Protein AF-A0A7J6QW77-F1 (afdb_monomer)

Mean predicted aligned error: 12.4 Å

Secondary structure (DSSP, 8-state):
---EE-----TT-----GGGS-EEE-GGG-SS-GGGB-HHHHHTTS----SS--SBEE--STTHHHHHHHHHHHHHHHHH--TT--S-GGGSPPGGGHHHHHHHHHHHHH-HHHHTSTT----TT-TT-HHHHHHHH--

Structure (mmCIF, N/CA/C/O backbone):
data_AF-A0A7J6QW77-F1
#
_entry.id   AF-A0A7J6QW77-F1
#
loop_
_atom_site.group_PDB
_atom_site.id
_atom_site.type_symbol
_atom_site.label_atom_id
_atom_site.label_alt_id
_atom_site.label_comp_id
_atom_site.label_asym_id
_atom_site.label_entity_id
_atom_site.label_seq_id
_atom_site.pdbx_PDB_ins_code
_atom_site.Cartn_x
_atom_site.Cartn_y
_ato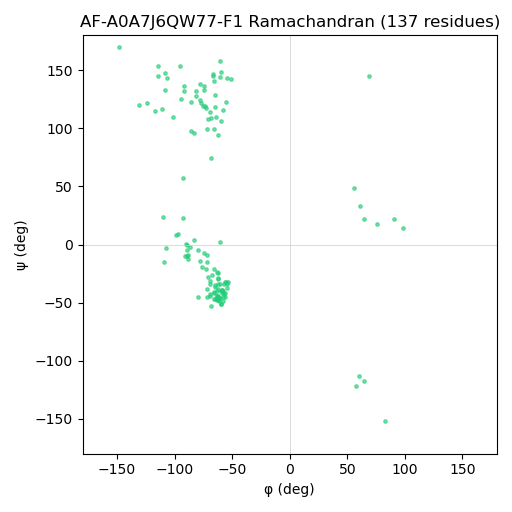m_site.Cartn_z
_atom_site.occupancy
_atom_site.B_iso_or_equiv
_atom_site.auth_seq_id
_atom_site.auth_comp_id
_atom_site.auth_asym_id
_atom_site.auth_atom_id
_atom_site.pdbx_PDB_model_num
ATOM 1 N N . LYS A 1 1 ? 16.067 -8.386 -35.001 1.00 45.66 1 LYS A N 1
ATOM 2 C CA . LYS A 1 1 ? 15.582 -8.097 -33.630 1.00 45.66 1 LYS A CA 1
ATOM 3 C C . LYS A 1 1 ? 16.701 -7.332 -32.941 1.00 45.66 1 LYS A C 1
ATOM 5 O O . LYS A 1 1 ? 17.785 -7.887 -32.824 1.0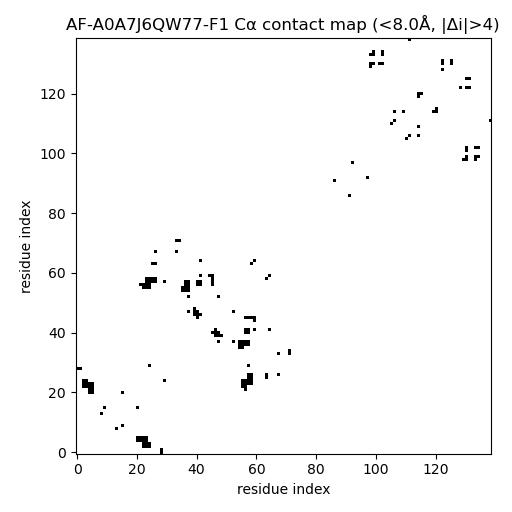0 45.66 1 LYS A O 1
ATOM 10 N N . GLY A 1 2 ? 16.512 -6.026 -32.754 1.00 41.66 2 GLY A N 1
ATOM 11 C CA . GLY A 1 2 ? 17.598 -5.055 -32.593 1.00 41.66 2 GLY A CA 1
ATOM 12 C C . GLY A 1 2 ? 18.289 -5.150 -31.238 1.00 41.66 2 GLY A C 1
ATOM 13 O O . GLY A 1 2 ? 17.657 -4.966 -30.207 1.00 41.66 2 GLY A O 1
ATOM 14 N N . PHE A 1 3 ? 19.587 -5.435 -31.261 1.00 43.44 3 PHE A N 1
ATOM 15 C CA . PHE A 1 3 ? 20.494 -5.221 -30.142 1.00 43.44 3 PHE A CA 1
ATOM 16 C C . PHE A 1 3 ? 20.977 -3.771 -30.216 1.00 43.44 3 PHE A C 1
ATOM 18 O O . PHE A 1 3 ? 21.506 -3.362 -31.249 1.00 43.44 3 PHE A O 1
ATOM 25 N N . LEU A 1 4 ? 20.765 -2.992 -29.157 1.00 48.88 4 LEU A N 1
ATOM 26 C CA . LEU A 1 4 ? 21.362 -1.668 -29.025 1.00 48.88 4 LEU A CA 1
ATOM 27 C C . LEU A 1 4 ? 22.552 -1.809 -28.079 1.00 48.88 4 LEU A C 1
ATOM 29 O O . LEU A 1 4 ? 22.381 -2.051 -26.885 1.00 48.88 4 LEU A O 1
ATOM 33 N N . THR A 1 5 ? 23.766 -1.689 -28.616 1.00 42.47 5 THR A N 1
ATOM 34 C CA . THR A 1 5 ? 24.962 -1.537 -27.787 1.00 42.47 5 THR A CA 1
ATOM 35 C C . THR A 1 5 ? 24.828 -0.216 -27.048 1.00 42.47 5 THR A C 1
ATOM 37 O O . THR A 1 5 ? 24.917 0.851 -27.658 1.00 42.47 5 THR A O 1
ATOM 40 N N . ASN A 1 6 ? 24.604 -0.264 -25.738 1.00 44.41 6 ASN A N 1
ATOM 41 C CA . ASN A 1 6 ? 24.817 0.915 -24.925 1.00 44.41 6 ASN A CA 1
ATOM 42 C C . ASN A 1 6 ? 26.333 1.113 -24.879 1.00 44.41 6 ASN A C 1
ATOM 44 O O . ASN A 1 6 ? 27.040 0.328 -24.245 1.00 44.41 6 ASN A O 1
ATOM 48 N N . THR A 1 7 ? 26.853 2.129 -25.566 1.00 42.84 7 THR A N 1
ATOM 49 C CA . THR A 1 7 ? 28.178 2.658 -25.247 1.00 42.84 7 THR A CA 1
ATOM 50 C C . THR A 1 7 ? 28.058 3.329 -23.885 1.00 42.84 7 THR A C 1
ATOM 52 O O . THR A 1 7 ? 27.977 4.551 -23.780 1.00 42.84 7 THR A O 1
ATOM 55 N N . ALA A 1 8 ? 27.980 2.522 -22.827 1.00 41.41 8 ALA A N 1
ATOM 56 C CA . ALA A 1 8 ? 28.309 2.980 -21.499 1.00 41.41 8 ALA A CA 1
ATOM 57 C C . ALA A 1 8 ? 29.786 3.363 -21.574 1.00 41.41 8 ALA A C 1
ATOM 59 O O . ALA A 1 8 ? 30.667 2.508 -21.519 1.00 41.41 8 ALA A O 1
ATOM 60 N N . THR A 1 9 ? 30.057 4.643 -21.819 1.00 38.97 9 THR A N 1
ATOM 61 C CA . THR A 1 9 ? 31.402 5.189 -21.734 1.00 38.97 9 THR A CA 1
ATOM 62 C C . THR A 1 9 ? 31.852 4.949 -20.301 1.00 38.97 9 THR A C 1
ATOM 64 O O . THR A 1 9 ? 31.349 5.579 -19.368 1.00 38.97 9 THR A 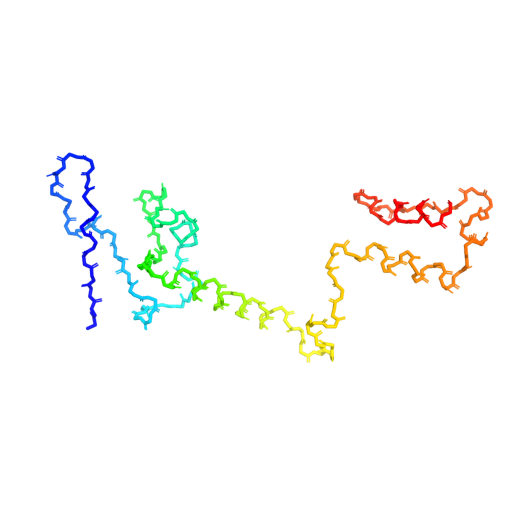O 1
ATOM 67 N N . ALA A 1 10 ? 32.755 3.986 -20.119 1.00 37.31 10 ALA A N 1
ATOM 68 C CA . ALA A 1 10 ? 33.484 3.836 -18.875 1.00 37.31 10 ALA A CA 1
ATOM 69 C C . ALA A 1 10 ? 34.091 5.204 -18.513 1.00 37.31 10 ALA A C 1
ATOM 71 O O . ALA A 1 10 ? 34.535 5.929 -19.418 1.00 37.31 10 ALA A O 1
ATOM 72 N N . PRO A 1 11 ? 34.132 5.595 -17.226 1.00 36.53 11 PRO A N 1
ATOM 73 C CA . PRO A 1 11 ? 34.998 6.696 -16.843 1.00 36.53 11 PRO A CA 1
ATOM 74 C C . PRO A 1 11 ? 36.411 6.273 -17.270 1.00 36.53 11 PRO A C 1
ATOM 76 O O . PRO A 1 11 ? 36.891 5.259 -16.783 1.00 36.53 11 PRO A O 1
ATOM 79 N N . HIS A 1 12 ? 37.025 6.997 -18.212 1.00 38.75 12 HIS A N 1
ATOM 80 C CA . HIS A 1 12 ? 38.356 6.751 -18.810 1.00 38.75 12 HIS A CA 1
ATOM 81 C C . HIS A 1 12 ? 38.469 6.039 -20.172 1.00 38.75 12 HIS A C 1
ATOM 83 O O . HIS A 1 12 ? 39.583 5.738 -20.582 1.00 38.75 12 HIS A O 1
ATOM 89 N N . GLY A 1 13 ? 37.396 5.888 -20.959 1.00 41.22 13 GLY A N 1
ATOM 90 C CA . GLY A 1 13 ? 37.554 5.591 -22.399 1.00 41.22 13 GLY A CA 1
ATOM 91 C C . GLY A 1 13 ? 38.202 4.237 -22.728 1.00 41.22 13 GLY A C 1
ATOM 92 O O . GLY A 1 13 ? 38.732 4.056 -23.823 1.00 41.22 13 GLY A O 1
ATOM 93 N N . GLU A 1 14 ? 38.151 3.281 -21.802 1.00 34.88 14 GLU A N 1
ATOM 94 C CA . GLU A 1 14 ? 38.564 1.904 -22.053 1.00 34.88 14 GLU A CA 1
ATOM 95 C C . GLU A 1 14 ? 37.477 1.148 -22.832 1.00 34.88 14 GLU A C 1
ATOM 97 O O . GLU A 1 14 ? 36.277 1.275 -22.572 1.00 34.88 14 GLU A O 1
ATOM 102 N N . HIS A 1 15 ? 37.906 0.358 -23.817 1.00 43.06 15 HIS A N 1
ATOM 103 C CA . HIS A 1 15 ? 37.041 -0.495 -24.625 1.00 43.06 15 HIS A CA 1
ATOM 104 C C . HIS A 1 15 ? 36.465 -1.632 -23.763 1.00 43.06 15 HIS A C 1
ATOM 106 O O . HIS A 1 15 ? 37.185 -2.565 -23.409 1.00 43.06 15 HIS A O 1
ATOM 112 N N . VAL A 1 16 ? 35.163 -1.581 -23.460 1.00 44.22 16 VAL A N 1
ATOM 113 C CA . VAL A 1 16 ? 34.459 -2.658 -22.744 1.00 44.22 16 VAL A CA 1
ATOM 114 C C . VAL A 1 16 ? 34.217 -3.832 -23.705 1.00 44.22 16 VAL A C 1
ATOM 116 O O . VAL A 1 16 ? 33.524 -3.645 -24.715 1.00 44.22 16 VAL A O 1
ATOM 119 N N . PRO A 1 17 ? 34.764 -5.031 -23.422 1.00 41.34 17 PRO A N 1
ATOM 120 C CA . PRO A 1 17 ? 34.588 -6.209 -24.266 1.00 41.34 17 PRO A CA 1
ATOM 121 C C . PRO A 1 17 ? 33.101 -6.534 -24.514 1.00 41.34 17 PRO A C 1
ATOM 123 O O . PRO A 1 17 ? 32.289 -6.353 -23.603 1.00 41.34 17 PRO A O 1
ATOM 126 N N . PRO A 1 18 ? 32.706 -7.009 -25.712 1.00 47.66 18 PRO A N 1
ATOM 127 C CA . PRO A 1 18 ? 31.305 -7.277 -26.066 1.00 47.66 18 PRO A CA 1
ATOM 128 C C . PRO A 1 18 ? 30.567 -8.204 -25.088 1.00 47.66 18 PRO A C 1
ATOM 130 O O . PRO A 1 18 ? 29.369 -8.051 -24.867 1.00 47.66 18 PRO A O 1
ATOM 133 N N . GLU A 1 19 ? 31.278 -9.145 -24.472 1.00 45.56 19 GLU A N 1
ATOM 134 C CA . GLU A 1 19 ? 30.772 -10.082 -23.468 1.00 45.56 19 GLU A CA 1
ATOM 135 C C . GLU A 1 19 ? 30.473 -9.436 -22.103 1.00 45.56 19 GLU A C 1
ATOM 137 O O . GLU A 1 19 ? 29.771 -10.027 -21.283 1.00 45.56 19 GLU A O 1
ATOM 142 N N . GLN A 1 20 ? 30.975 -8.218 -21.874 1.00 45.88 20 GLN A N 1
ATOM 143 C CA . GLN A 1 20 ? 30.752 -7.399 -20.678 1.00 45.88 20 GLN A CA 1
ATOM 144 C C . GLN A 1 20 ? 29.820 -6.206 -20.942 1.00 45.88 20 GLN A C 1
ATOM 146 O O . GLN A 1 20 ? 29.485 -5.469 -20.015 1.00 45.88 20 GLN A O 1
ATOM 151 N N . GLN A 1 21 ? 29.381 -6.001 -22.188 1.00 54.66 21 GLN A N 1
ATOM 152 C CA . GLN A 1 21 ? 28.389 -4.979 -22.509 1.00 54.66 21 GLN A CA 1
ATOM 153 C C . GLN A 1 21 ? 27.019 -5.439 -21.998 1.00 54.66 21 GLN A C 1
ATOM 155 O O . GLN A 1 21 ? 26.484 -6.463 -22.431 1.00 54.66 21 GLN A O 1
ATOM 160 N N . GLU A 1 22 ? 26.440 -4.690 -21.054 1.00 58.47 22 GLU A N 1
ATOM 161 C CA . GLU A 1 22 ? 25.086 -4.964 -20.573 1.00 58.47 22 GLU A CA 1
ATOM 162 C C . GLU A 1 22 ? 24.114 -4.984 -21.759 1.00 58.47 22 GLU A C 1
ATOM 164 O O . GLU A 1 22 ? 23.994 -4.015 -22.513 1.00 58.47 22 GLU A O 1
ATOM 169 N N . ARG A 1 23 ? 23.402 -6.102 -21.934 1.00 65.12 23 ARG A N 1
ATOM 170 C CA . ARG A 1 23 ? 22.367 -6.221 -22.964 1.00 65.12 23 ARG A CA 1
ATOM 171 C C . ARG A 1 23 ? 21.167 -5.378 -22.550 1.00 65.12 23 ARG A C 1
ATOM 173 O O . ARG A 1 23 ? 20.365 -5.808 -21.722 1.00 65.12 23 ARG A O 1
ATOM 180 N N . VAL A 1 24 ? 21.074 -4.183 -23.122 1.00 71.31 24 VAL A N 1
ATOM 181 C CA . VAL A 1 24 ? 19.963 -3.254 -22.925 1.00 71.31 24 VAL A CA 1
ATOM 182 C C . VAL A 1 24 ? 18.940 -3.451 -24.047 1.00 71.31 24 VAL A C 1
ATOM 184 O O . VAL A 1 24 ? 19.286 -3.383 -25.225 1.00 71.31 24 VAL A O 1
ATOM 187 N N . TYR A 1 25 ? 17.681 -3.695 -23.689 1.00 78.94 25 TYR A N 1
ATOM 188 C CA . TYR A 1 25 ? 16.582 -3.914 -24.639 1.00 78.94 25 TYR A CA 1
ATOM 189 C C . TYR A 1 25 ? 15.617 -2.729 -24.662 1.00 78.94 25 TYR A C 1
ATOM 191 O O . TYR A 1 25 ? 15.379 -2.098 -23.636 1.00 78.94 25 TYR A O 1
ATOM 199 N N . ASP A 1 26 ? 15.004 -2.434 -25.806 1.00 83.00 26 ASP A N 1
ATOM 200 C CA . ASP A 1 26 ? 13.801 -1.595 -25.806 1.00 83.00 26 ASP A CA 1
ATOM 201 C C . ASP A 1 26 ? 12.671 -2.360 -25.089 1.00 83.00 26 ASP A C 1
ATOM 203 O O . ASP A 1 26 ? 12.541 -3.575 -25.254 1.00 83.00 26 ASP A O 1
ATOM 207 N N . LEU A 1 27 ? 11.861 -1.664 -24.286 1.00 82.94 27 LEU A N 1
ATOM 208 C CA . LEU A 1 27 ? 10.750 -2.274 -23.550 1.00 82.94 27 LEU A CA 1
ATOM 209 C C . LEU A 1 27 ? 9.773 -2.990 -24.497 1.00 82.94 27 LEU A C 1
ATOM 211 O O . LEU A 1 27 ? 9.235 -4.035 -24.143 1.00 82.94 27 LEU A O 1
ATOM 215 N N . LYS A 1 28 ? 9.578 -2.460 -25.711 1.00 82.75 28 LYS A N 1
ATOM 216 C CA . LYS A 1 28 ? 8.687 -3.058 -26.720 1.00 82.75 28 LYS A CA 1
ATOM 217 C C . LYS A 1 28 ? 9.247 -4.333 -27.363 1.00 82.75 28 LYS A C 1
ATOM 219 O O . LYS A 1 28 ? 8.487 -5.121 -27.912 1.00 82.75 28 LYS A O 1
ATOM 224 N N . ASP A 1 29 ? 10.564 -4.524 -27.298 1.00 83.94 29 ASP A N 1
ATOM 225 C CA . ASP A 1 29 ? 11.299 -5.615 -27.950 1.00 83.94 29 ASP A CA 1
ATOM 226 C C . ASP A 1 29 ? 11.842 -6.622 -26.918 1.00 83.94 29 ASP A C 1
ATOM 228 O O . ASP A 1 29 ? 12.833 -7.320 -27.161 1.00 83.94 29 ASP A O 1
ATOM 232 N N . LEU A 1 30 ? 11.212 -6.681 -25.740 1.00 80.00 30 LEU A N 1
ATOM 233 C CA . LEU A 1 30 ? 11.672 -7.483 -24.616 1.00 80.00 30 LEU A CA 1
ATOM 234 C C . LEU A 1 30 ? 11.622 -8.990 -24.955 1.00 80.00 30 LEU A C 1
ATOM 236 O O . LEU A 1 30 ? 10.579 -9.498 -25.370 1.00 80.00 30 LEU A O 1
ATOM 240 N N . PRO A 1 31 ? 12.716 -9.749 -24.759 1.00 76.06 31 PRO A N 1
ATOM 241 C CA . PRO A 1 31 ? 12.761 -11.178 -25.074 1.00 76.06 31 PRO A CA 1
ATOM 242 C C . PRO A 1 31 ? 12.174 -12.065 -23.961 1.00 76.06 31 PRO A C 1
ATOM 244 O O . PRO A 1 31 ? 12.282 -13.289 -24.030 1.00 76.06 31 PRO A O 1
ATOM 247 N N . CYS A 1 32 ? 11.624 -11.471 -22.903 1.00 80.19 32 CYS A N 1
ATOM 248 C CA . CYS A 1 32 ? 11.173 -12.153 -21.695 1.00 80.19 32 CYS A CA 1
ATOM 249 C C . CYS A 1 32 ? 9.970 -11.430 -21.063 1.00 80.19 32 CYS A C 1
ATOM 251 O O . CYS A 1 32 ? 9.677 -10.299 -21.446 1.00 80.19 32 CYS A O 1
ATOM 253 N N . PRO A 1 33 ? 9.300 -12.037 -20.068 1.00 86.69 33 PRO A N 1
ATOM 254 C CA . PRO A 1 33 ? 8.277 -11.357 -19.274 1.00 86.69 33 PRO A CA 1
ATOM 255 C C . PRO A 1 33 ? 8.820 -10.140 -18.506 1.00 86.69 33 PRO A C 1
ATOM 257 O O . PRO A 1 33 ? 10.018 -10.060 -18.210 1.00 86.69 33 PRO A O 1
ATOM 260 N N . LEU A 1 34 ? 7.932 -9.209 -18.142 1.00 86.12 34 LEU A N 1
ATOM 261 C CA . LEU A 1 34 ? 8.276 -7.966 -17.435 1.00 86.12 34 LEU A CA 1
ATOM 262 C C . LEU A 1 34 ? 8.884 -8.216 -16.049 1.00 86.12 34 LEU A C 1
ATOM 264 O O . LEU A 1 34 ? 9.714 -7.439 -15.587 1.00 86.12 34 LEU A O 1
ATOM 268 N N . GLU A 1 35 ? 8.527 -9.323 -15.401 1.00 86.94 35 GLU A N 1
ATOM 269 C CA . GLU A 1 35 ? 9.020 -9.722 -14.080 1.00 86.94 35 GLU A CA 1
ATOM 270 C C . GLU A 1 35 ? 10.521 -10.040 -14.092 1.00 86.94 35 GLU A C 1
ATOM 272 O O . GLU A 1 35 ? 11.173 -9.990 -13.049 1.00 86.94 35 GLU A O 1
ATOM 277 N N . ARG A 1 36 ? 11.076 -10.352 -15.272 1.00 90.50 36 ARG A N 1
ATOM 278 C CA . ARG A 1 36 ? 12.510 -10.578 -15.487 1.00 90.50 36 ARG A CA 1
ATOM 279 C C . ARG A 1 36 ? 13.275 -9.291 -15.782 1.00 90.50 36 ARG A C 1
ATOM 281 O O . ARG A 1 36 ? 14.491 -9.356 -15.939 1.00 90.50 36 ARG A O 1
ATOM 288 N N . VAL A 1 37 ? 12.614 -8.133 -15.856 1.00 90.38 37 VAL A N 1
ATOM 289 C CA . VAL A 1 37 ? 13.295 -6.838 -15.969 1.00 90.38 37 VAL A CA 1
ATOM 290 C C . VAL A 1 37 ? 13.903 -6.461 -14.620 1.00 90.38 37 VAL A C 1
ATOM 292 O O . VAL A 1 37 ? 13.268 -6.504 -13.566 1.00 90.38 37 VAL A O 1
ATOM 295 N N . CYS A 1 38 ? 15.161 -6.037 -14.645 1.00 91.06 38 CYS A N 1
ATOM 296 C CA . CYS A 1 38 ? 15.906 -5.637 -13.465 1.00 91.06 38 CYS A CA 1
ATOM 297 C C . CYS A 1 38 ? 15.301 -4.376 -12.839 1.00 91.06 38 CYS A C 1
ATOM 299 O O . CYS A 1 38 ? 15.602 -3.246 -13.235 1.00 91.06 38 CYS A O 1
ATOM 301 N N . LYS A 1 39 ? 14.507 -4.557 -11.780 1.00 90.31 39 LYS A N 1
ATOM 302 C CA . LYS A 1 39 ? 13.909 -3.442 -11.029 1.00 90.31 39 LYS A CA 1
ATOM 303 C C . LYS A 1 39 ? 14.939 -2.419 -10.540 1.00 90.31 39 LYS A C 1
ATOM 305 O O . LYS A 1 39 ? 14.635 -1.233 -10.484 1.00 90.31 39 LYS A O 1
ATOM 310 N N . PHE A 1 40 ? 16.150 -2.859 -10.184 1.00 91.19 40 PHE A N 1
ATOM 311 C CA . PHE A 1 40 ? 17.205 -1.967 -9.699 1.00 91.19 40 PHE A CA 1
ATOM 312 C C . PHE A 1 40 ? 17.723 -1.067 -10.817 1.00 91.19 40 PHE A C 1
ATOM 314 O O . PHE A 1 40 ? 17.852 0.133 -10.604 1.00 91.19 40 PHE A O 1
ATOM 321 N N . PHE A 1 41 ? 17.928 -1.624 -12.013 1.00 90.81 41 PHE A N 1
ATOM 322 C CA . PHE A 1 41 ? 18.341 -0.864 -13.188 1.00 90.81 41 PHE A CA 1
ATOM 323 C C . PHE A 1 41 ? 17.308 0.209 -13.539 1.00 90.81 41 PHE A C 1
ATOM 325 O O . PHE A 1 41 ? 17.659 1.374 -13.713 1.00 90.81 41 PHE A O 1
ATOM 332 N N . VAL A 1 42 ? 16.022 -0.155 -13.549 1.00 90.00 42 VAL A N 1
ATOM 333 C CA . VAL A 1 42 ? 14.932 0.784 -13.845 1.00 90.00 42 VAL A CA 1
ATOM 334 C C . VAL A 1 42 ? 14.798 1.869 -12.770 1.00 90.00 42 VAL A C 1
ATOM 336 O O . VAL A 1 42 ? 14.705 3.057 -13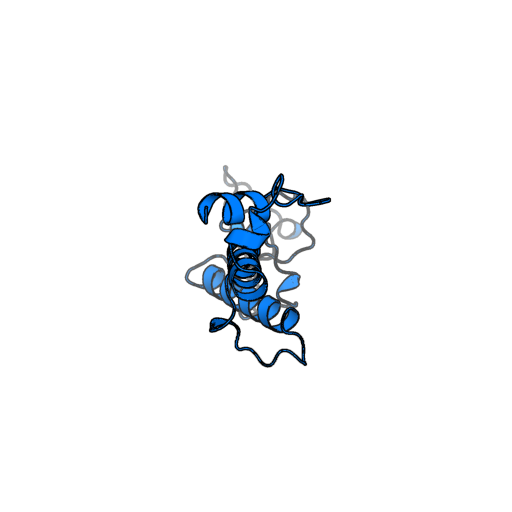.088 1.00 90.00 42 VAL A O 1
ATOM 339 N N . ASN A 1 43 ? 14.808 1.488 -11.489 1.00 89.00 43 ASN A N 1
ATOM 340 C CA . ASN A 1 43 ? 14.608 2.427 -10.382 1.00 89.00 43 ASN A CA 1
ATOM 341 C C . ASN A 1 43 ? 15.777 3.401 -10.213 1.00 89.00 43 ASN A C 1
ATOM 343 O O . ASN A 1 43 ? 15.551 4.569 -9.897 1.00 89.00 43 ASN A O 1
ATOM 347 N N . ASN A 1 44 ? 17.000 2.945 -10.485 1.00 88.12 44 ASN A N 1
ATOM 348 C CA . ASN A 1 44 ? 18.216 3.749 -10.373 1.00 88.12 44 ASN A CA 1
ATOM 349 C C . ASN A 1 44 ? 18.601 4.435 -11.692 1.00 88.12 44 ASN A C 1
ATOM 351 O O . ASN A 1 44 ? 19.763 4.790 -11.884 1.00 88.12 44 ASN A O 1
ATOM 355 N N . ASN A 1 45 ? 17.630 4.630 -12.588 1.00 84.31 45 ASN A N 1
ATOM 356 C CA . ASN A 1 45 ? 17.785 5.375 -13.834 1.00 84.31 45 ASN A CA 1
ATOM 357 C C . ASN A 1 45 ? 18.912 4.848 -14.742 1.00 84.31 45 ASN A C 1
ATOM 359 O O . ASN A 1 45 ? 19.757 5.611 -15.205 1.00 84.31 45 ASN A O 1
ATOM 363 N N . GLY A 1 46 ? 18.932 3.535 -14.969 1.00 84.75 46 GLY A N 1
ATOM 364 C CA . GLY A 1 46 ? 19.904 2.868 -15.832 1.00 84.75 46 GLY A CA 1
ATOM 365 C C . GLY A 1 46 ? 21.166 2.388 -15.116 1.00 84.75 46 GLY A C 1
ATOM 366 O O . GLY A 1 46 ? 22.197 2.223 -15.758 1.00 84.75 46 GLY A O 1
ATOM 367 N N . ARG A 1 47 ? 21.124 2.193 -13.789 1.00 85.44 47 ARG A N 1
ATOM 368 C CA . ARG A 1 47 ? 22.263 1.668 -13.015 1.00 85.44 47 ARG A CA 1
ATOM 369 C C . ARG A 1 47 ? 21.898 0.425 -12.218 1.00 85.44 47 ARG A C 1
ATOM 371 O O . ARG A 1 47 ? 21.040 0.467 -11.339 1.00 85.44 47 ARG A O 1
ATOM 378 N N . CYS A 1 48 ? 22.604 -0.674 -12.462 1.00 88.31 48 CYS A N 1
ATOM 379 C CA . CYS A 1 48 ? 22.574 -1.850 -11.601 1.00 88.31 48 CYS A CA 1
ATOM 380 C C . CYS A 1 48 ? 23.897 -1.962 -10.842 1.00 88.31 48 CYS A C 1
ATOM 382 O O . CYS A 1 48 ? 24.962 -1.845 -11.431 1.00 88.31 48 CYS A O 1
ATOM 384 N N . HIS A 1 49 ? 23.844 -2.204 -9.532 1.00 85.69 49 HIS A N 1
ATOM 385 C CA . HIS A 1 49 ? 25.057 -2.419 -8.730 1.00 85.69 49 HIS A CA 1
ATOM 386 C C . HIS A 1 49 ? 25.474 -3.898 -8.668 1.00 85.69 49 HIS A C 1
ATOM 388 O O . HIS A 1 49 ? 26.450 -4.242 -8.003 1.00 85.69 49 HIS A O 1
ATOM 394 N N . ARG A 1 50 ? 24.724 -4.794 -9.324 1.00 83.06 50 ARG A N 1
ATOM 395 C CA . ARG A 1 50 ? 25.069 -6.215 -9.388 1.00 83.06 50 ARG A CA 1
ATOM 396 C C . ARG A 1 50 ? 26.180 -6.407 -10.414 1.00 83.06 50 ARG A C 1
ATOM 398 O O . ARG A 1 50 ? 26.005 -6.048 -11.569 1.00 83.06 50 ARG A O 1
ATOM 405 N N . LYS A 1 51 ? 27.295 -7.012 -9.989 1.00 80.75 51 LYS A N 1
ATOM 406 C CA . LYS A 1 51 ? 28.425 -7.357 -10.874 1.00 80.75 51 LYS A CA 1
ATOM 407 C C . LYS A 1 51 ? 28.027 -8.357 -11.964 1.00 80.75 51 LYS A C 1
ATOM 409 O O . LYS A 1 51 ? 28.543 -8.295 -13.068 1.00 80.75 51 LYS A O 1
ATOM 414 N N . VAL A 1 52 ? 27.110 -9.265 -11.631 1.00 83.56 52 VAL A N 1
ATOM 415 C CA . VAL A 1 52 ? 26.460 -10.197 -12.555 1.00 83.56 52 VAL A CA 1
ATOM 416 C C . VAL A 1 52 ? 24.963 -10.100 -12.283 1.00 83.56 52 VAL A C 1
ATOM 418 O O . VAL A 1 52 ? 24.528 -10.286 -11.145 1.00 83.56 52 VAL A O 1
ATOM 421 N N . CYS A 1 53 ? 24.186 -9.721 -13.295 1.00 84.19 53 CYS A N 1
ATOM 422 C CA . CYS A 1 53 ? 22.743 -9.538 -13.192 1.00 84.19 53 CYS A CA 1
ATOM 423 C C . CYS A 1 53 ? 22.038 -10.544 -14.108 1.00 84.19 53 CYS A C 1
ATOM 425 O O . CYS A 1 53 ? 22.164 -10.460 -15.326 1.00 84.19 53 CYS A O 1
ATOM 427 N N . ASP A 1 54 ? 21.276 -11.470 -13.522 1.00 88.31 54 ASP A N 1
ATOM 428 C CA . ASP A 1 54 ? 20.482 -12.462 -14.270 1.00 88.31 54 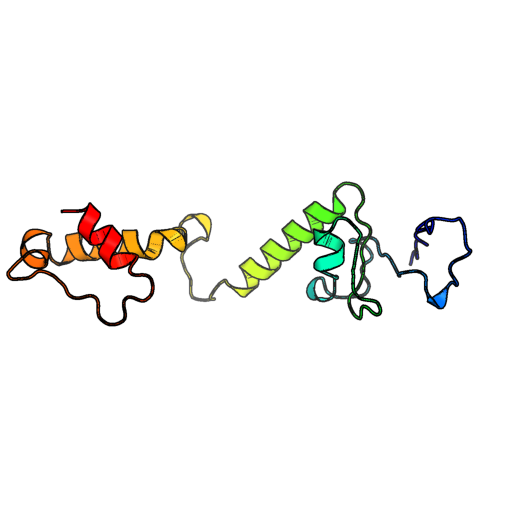ASP A CA 1
ATOM 429 C C . ASP A 1 54 ? 19.157 -11.892 -14.815 1.00 88.31 54 ASP A C 1
ATOM 431 O O . ASP A 1 54 ? 18.403 -12.573 -15.522 1.00 88.31 54 ASP A O 1
ATOM 435 N N . ASP A 1 55 ? 18.862 -10.641 -14.460 1.00 88.88 55 ASP A N 1
ATOM 436 C CA . ASP A 1 55 ? 17.688 -9.904 -14.904 1.00 88.88 55 ASP A CA 1
ATOM 437 C C . ASP A 1 55 ? 18.023 -9.031 -16.118 1.00 88.88 55 ASP A C 1
ATOM 439 O O . ASP A 1 55 ? 19.147 -8.568 -16.308 1.00 88.88 55 ASP A O 1
ATOM 443 N N . VAL A 1 56 ? 17.013 -8.758 -16.934 1.00 88.44 56 VAL A N 1
ATOM 444 C CA . VAL A 1 56 ? 17.148 -8.010 -18.181 1.00 88.44 56 VAL A CA 1
ATOM 445 C C . VAL A 1 56 ? 17.173 -6.507 -17.916 1.00 88.44 56 VAL A C 1
ATOM 447 O O . VAL A 1 56 ? 16.337 -5.971 -17.187 1.00 88.44 56 VAL A O 1
ATOM 450 N N . HIS A 1 57 ? 18.130 -5.803 -18.516 1.00 89.50 57 HIS A N 1
ATOM 451 C CA . HIS A 1 57 ? 18.191 -4.343 -18.484 1.00 89.50 57 HIS A CA 1
ATOM 452 C C . HIS A 1 57 ? 17.450 -3.784 -19.698 1.00 89.50 57 HIS A C 1
ATOM 454 O O . HIS A 1 57 ? 17.585 -4.291 -20.809 1.00 89.50 57 HIS A O 1
ATOM 460 N N . ILE A 1 58 ? 16.643 -2.746 -19.488 1.00 87.12 58 ILE A N 1
ATOM 461 C CA . ILE A 1 58 ? 15.887 -2.086 -20.558 1.00 87.12 58 ILE A CA 1
ATOM 462 C C . ILE A 1 58 ? 16.374 -0.660 -20.753 1.00 87.12 58 ILE A C 1
ATOM 464 O O . ILE A 1 58 ? 16.863 -0.039 -19.817 1.00 87.12 58 ILE A O 1
ATOM 468 N N . GLN A 1 59 ? 16.219 -0.110 -21.947 1.00 86.00 59 GLN A N 1
ATOM 469 C CA . GLN A 1 59 ? 16.622 1.253 -22.237 1.00 86.00 59 GLN A CA 1
ATOM 470 C C . GLN A 1 59 ? 15.768 2.231 -21.424 1.00 86.00 59 GLN A C 1
ATOM 472 O O . GLN A 1 59 ? 14.554 2.310 -21.592 1.00 86.00 59 GLN A O 1
ATOM 477 N N . ILE A 1 60 ? 16.412 3.008 -20.552 1.00 82.88 60 ILE A N 1
ATOM 478 C CA . ILE A 1 60 ? 15.756 4.020 -19.714 1.00 82.88 60 ILE A CA 1
ATOM 479 C C . ILE A 1 60 ? 15.795 5.375 -20.431 1.00 82.88 60 ILE A C 1
ATOM 481 O O . ILE A 1 60 ? 16.355 6.345 -19.930 1.00 82.88 60 ILE A O 1
ATOM 485 N N . SER A 1 61 ? 15.249 5.446 -21.645 1.00 78.44 61 SER A N 1
ATOM 486 C CA . SER A 1 61 ? 15.118 6.709 -22.380 1.00 78.44 61 SER A CA 1
ATOM 487 C C . SER A 1 61 ? 13.648 7.087 -22.565 1.00 78.44 61 SER A C 1
ATOM 489 O O . SER A 1 61 ? 12.767 6.235 -22.705 1.00 78.44 61 SER A O 1
ATOM 491 N N . GLY A 1 62 ? 13.364 8.392 -22.523 1.00 77.88 62 GLY A N 1
ATOM 492 C CA . GLY A 1 62 ? 12.018 8.925 -22.734 1.00 77.88 62 GLY A CA 1
ATOM 493 C C . GLY A 1 62 ? 10.978 8.369 -21.753 1.00 77.88 62 GLY A C 1
ATOM 494 O O . GLY A 1 62 ? 11.105 8.533 -20.540 1.00 77.88 62 GLY A O 1
ATOM 495 N N . ARG A 1 63 ? 9.923 7.739 -22.291 1.00 83.62 63 ARG A N 1
ATOM 496 C CA . ARG A 1 63 ? 8.785 7.205 -21.519 1.00 83.62 63 ARG A CA 1
ATOM 497 C C . ARG A 1 63 ? 8.952 5.759 -21.045 1.00 83.62 63 ARG A C 1
ATOM 499 O O . ARG A 1 63 ? 8.214 5.362 -20.153 1.00 83.62 63 ARG A O 1
ATOM 506 N N . ALA A 1 64 ? 9.969 5.022 -21.502 1.00 83.44 64 ALA A N 1
ATOM 507 C CA . ALA A 1 64 ? 10.108 3.585 -21.232 1.00 83.44 64 ALA A CA 1
ATOM 508 C C . ALA A 1 64 ? 10.078 3.222 -19.735 1.00 83.44 64 ALA A C 1
ATOM 510 O O . ALA A 1 64 ? 9.478 2.227 -19.335 1.00 83.44 64 ALA A O 1
ATOM 511 N N . ARG A 1 65 ? 10.668 4.061 -18.871 1.00 87.31 65 ARG A N 1
ATOM 512 C CA . ARG A 1 65 ? 10.583 3.882 -17.412 1.00 87.31 65 ARG A CA 1
ATOM 513 C C . ARG A 1 65 ? 9.149 3.990 -16.900 1.00 87.31 65 ARG A C 1
ATOM 515 O O . ARG A 1 65 ? 8.744 3.205 -16.048 1.00 87.31 65 ARG A O 1
ATOM 522 N N . LYS A 1 66 ? 8.422 5.011 -17.358 1.00 88.94 66 LYS A N 1
ATOM 523 C CA . LYS A 1 66 ? 7.034 5.260 -16.966 1.00 88.94 66 LYS A CA 1
ATOM 524 C C . LYS A 1 66 ? 6.159 4.098 -17.425 1.00 88.94 66 LYS A C 1
ATOM 526 O O . LYS A 1 66 ? 5.439 3.556 -16.595 1.00 88.94 66 LYS A O 1
ATOM 531 N N . ASP A 1 67 ? 6.318 3.691 -18.677 1.00 90.00 67 ASP A N 1
ATOM 532 C CA . ASP A 1 67 ? 5.549 2.616 -19.299 1.00 90.00 67 ASP A CA 1
ATOM 533 C C . ASP A 1 67 ? 5.795 1.286 -18.565 1.00 90.00 67 ASP A C 1
ATOM 535 O O . ASP A 1 67 ? 4.850 0.625 -18.150 1.00 90.00 67 ASP A O 1
ATOM 539 N N . TYR A 1 68 ? 7.052 0.946 -18.247 1.00 90.12 68 TYR A N 1
ATOM 540 C CA . TYR A 1 68 ? 7.365 -0.223 -17.415 1.00 90.12 68 TYR A CA 1
ATOM 541 C C . TYR A 1 68 ? 6.688 -0.163 -16.037 1.00 90.12 68 TYR A C 1
ATOM 543 O O . TYR A 1 68 ? 6.135 -1.155 -15.563 1.00 90.12 68 TYR A O 1
ATOM 551 N N . MET A 1 69 ? 6.732 0.994 -15.364 1.00 89.44 69 MET A N 1
ATOM 552 C CA . MET A 1 69 ? 6.092 1.147 -14.053 1.00 89.44 69 MET A CA 1
ATOM 553 C C . MET A 1 69 ? 4.568 1.013 -14.134 1.00 89.44 69 MET A C 1
ATOM 555 O O . MET A 1 69 ? 3.967 0.510 -13.189 1.00 89.44 69 MET A O 1
ATOM 559 N N . GLU A 1 70 ? 3.952 1.473 -15.219 1.00 91.56 70 GLU A N 1
ATOM 560 C CA . GLU A 1 70 ? 2.518 1.342 -15.482 1.00 91.56 70 GLU A CA 1
ATOM 561 C C . GLU A 1 70 ? 2.139 -0.120 -15.730 1.00 91.56 70 GLU A C 1
ATOM 563 O O . GLU A 1 70 ? 1.354 -0.670 -14.960 1.00 91.56 70 GLU A O 1
ATOM 568 N N . MET A 1 71 ? 2.819 -0.801 -16.654 1.00 89.44 71 MET A N 1
ATOM 569 C CA . MET A 1 71 ? 2.587 -2.224 -16.934 1.00 89.44 71 MET A CA 1
ATOM 570 C C . MET A 1 71 ? 2.796 -3.105 -15.689 1.00 89.44 71 MET A C 1
ATOM 572 O O . MET A 1 71 ? 2.027 -4.027 -15.423 1.00 89.44 71 MET A O 1
ATOM 576 N N . MET A 1 72 ? 3.809 -2.810 -14.864 1.00 90.44 72 MET A N 1
ATOM 577 C CA . MET A 1 72 ? 4.027 -3.531 -13.603 1.00 90.44 72 MET A CA 1
ATOM 578 C C . MET A 1 72 ? 2.946 -3.250 -12.552 1.00 90.44 72 MET A C 1
ATOM 580 O O . MET A 1 72 ? 2.679 -4.116 -11.717 1.00 90.44 72 MET A O 1
ATOM 584 N N . ARG A 1 73 ? 2.349 -2.051 -12.534 1.00 87.69 73 ARG A N 1
ATOM 585 C CA . ARG A 1 73 ? 1.209 -1.745 -11.652 1.00 87.69 73 ARG A CA 1
ATOM 586 C C . ARG A 1 73 ? -0.029 -2.506 -12.094 1.00 87.69 73 ARG A C 1
ATOM 588 O O . ARG A 1 73 ? -0.688 -3.089 -11.241 1.00 87.69 73 ARG A O 1
ATOM 595 N N . GLU A 1 74 ? -0.301 -2.540 -13.392 1.00 86.75 74 GLU A N 1
ATOM 596 C CA . GLU A 1 74 ? -1.418 -3.288 -13.970 1.00 86.75 74 GLU A CA 1
ATOM 597 C C . GLU A 1 74 ? -1.282 -4.788 -13.706 1.00 86.75 74 GLU A C 1
ATOM 599 O O . GLU A 1 74 ? -2.208 -5.388 -13.169 1.00 86.75 74 GLU A O 1
ATOM 604 N N . SER A 1 75 ? -0.105 -5.372 -13.967 1.00 86.06 75 SER A N 1
ATOM 605 C CA . SER A 1 75 ? 0.181 -6.789 -13.684 1.00 86.06 75 SER A CA 1
ATOM 606 C C . SER A 1 75 ? -0.051 -7.129 -12.206 1.00 86.06 75 SER A C 1
ATOM 608 O O . SER A 1 75 ? -0.740 -8.095 -11.877 1.00 86.06 75 SER A O 1
ATOM 610 N N . LYS A 1 76 ? 0.435 -6.282 -11.288 1.00 83.50 76 LYS A N 1
ATOM 611 C CA . LYS A 1 76 ? 0.203 -6.468 -9.848 1.00 83.50 76 LYS A CA 1
ATOM 612 C C . LYS A 1 76 ? -1.257 -6.313 -9.452 1.00 83.50 76 LYS A C 1
ATOM 614 O O . LYS A 1 76 ? -1.709 -7.082 -8.615 1.00 83.50 76 LYS A O 1
ATOM 619 N N . SER A 1 77 ? -1.961 -5.332 -10.018 1.00 80.44 77 SER A N 1
ATOM 620 C CA . SER A 1 77 ? -3.391 -5.142 -9.771 1.00 80.44 77 SER A CA 1
ATOM 621 C C . SER A 1 77 ? -4.150 -6.385 -10.209 1.00 80.44 77 SER A C 1
ATOM 623 O O . SER A 1 77 ? -4.884 -6.957 -9.415 1.00 80.44 77 SER A O 1
ATOM 625 N N . ALA A 1 78 ? -3.917 -6.857 -11.436 1.00 80.75 78 ALA A N 1
ATOM 626 C CA . ALA A 1 78 ? -4.536 -8.065 -11.971 1.00 80.75 78 ALA A CA 1
ATOM 627 C C . ALA A 1 78 ? -4.265 -9.293 -11.088 1.00 80.75 78 ALA A C 1
ATOM 629 O O . ALA A 1 78 ? -5.181 -10.059 -10.816 1.00 80.75 78 ALA A O 1
ATOM 630 N N . ALA A 1 79 ? -3.036 -9.448 -10.586 1.00 80.94 79 ALA A N 1
ATOM 631 C CA . ALA A 1 79 ? -2.675 -10.546 -9.693 1.00 80.94 79 ALA A CA 1
ATOM 632 C C . ALA A 1 79 ? -3.283 -10.434 -8.281 1.00 80.94 79 ALA A C 1
ATOM 634 O O . ALA A 1 79 ? -3.472 -11.456 -7.624 1.00 80.94 79 ALA A O 1
ATOM 635 N N . SER A 1 80 ? -3.556 -9.221 -7.785 1.00 74.38 80 SER A N 1
ATOM 636 C CA . SER A 1 80 ? -4.160 -9.001 -6.464 1.00 74.38 80 SER A CA 1
ATOM 637 C C . SER A 1 80 ? -5.688 -8.942 -6.485 1.00 74.38 80 SER A C 1
ATOM 639 O O . SER A 1 80 ? -6.303 -8.950 -5.418 1.00 74.38 80 SER A O 1
ATOM 641 N N . HIS A 1 81 ? -6.308 -8.890 -7.665 1.00 76.62 81 HIS A N 1
ATOM 642 C CA . HIS A 1 81 ? -7.752 -9.000 -7.814 1.00 76.62 81 HIS A CA 1
ATOM 643 C C . HIS A 1 81 ? -8.212 -10.423 -7.491 1.00 76.62 81 HIS A C 1
ATOM 645 O O . HIS A 1 81 ? -7.906 -11.375 -8.207 1.00 76.62 81 HIS A O 1
ATOM 651 N N . HIS A 1 82 ? -8.973 -10.565 -6.408 1.00 76.38 82 HIS A N 1
ATOM 652 C CA . HIS A 1 82 ? -9.650 -11.816 -6.101 1.00 76.38 82 HIS A CA 1
ATOM 653 C C . HIS A 1 82 ? -10.849 -11.983 -7.046 1.00 76.38 82 HIS A C 1
ATOM 655 O O . HIS A 1 82 ? -11.581 -11.025 -7.282 1.00 76.38 82 HIS A O 1
ATOM 661 N N . ALA A 1 83 ? -11.058 -13.184 -7.592 1.00 76.69 83 ALA A N 1
ATOM 662 C CA . ALA A 1 83 ? -12.099 -13.429 -8.601 1.00 76.69 83 ALA A CA 1
ATOM 663 C C . ALA A 1 83 ? -13.530 -13.162 -8.091 1.00 76.69 83 ALA A C 1
ATOM 665 O O . ALA A 1 83 ? -14.418 -12.871 -8.883 1.00 76.69 83 ALA A O 1
ATOM 666 N N . ASP A 1 84 ? -13.724 -13.253 -6.775 1.00 80.25 84 ASP A N 1
ATOM 667 C CA . ASP A 1 84 ? -14.997 -13.020 -6.076 1.00 80.25 84 ASP A CA 1
ATOM 668 C C . ASP A 1 84 ? -15.117 -11.593 -5.497 1.00 80.25 84 ASP A C 1
ATOM 670 O O . ASP A 1 84 ? -15.999 -11.288 -4.703 1.00 80.25 84 ASP A O 1
ATOM 674 N N . ASP A 1 85 ? -14.185 -10.698 -5.836 1.00 77.31 85 ASP A N 1
ATOM 675 C CA . ASP A 1 85 ? -14.195 -9.323 -5.343 1.00 77.31 85 ASP A CA 1
ATOM 676 C C . ASP A 1 85 ? -15.074 -8.445 -6.238 1.00 77.31 85 ASP A C 1
ATOM 678 O O . ASP A 1 85 ? -14.652 -7.978 -7.299 1.00 77.31 85 ASP A O 1
ATOM 682 N N . SER A 1 86 ? -16.314 -8.230 -5.803 1.00 79.38 86 SER A N 1
ATOM 683 C CA . SER A 1 86 ? -17.300 -7.415 -6.517 1.00 79.38 86 SER A CA 1
ATOM 684 C C . SER A 1 86 ? -17.018 -5.909 -6.475 1.00 79.38 86 SER A C 1
ATOM 686 O O . SER A 1 86 ? -17.702 -5.159 -7.168 1.00 79.38 86 SER A O 1
ATOM 688 N N . TYR A 1 87 ? -16.053 -5.448 -5.671 1.00 74.56 87 TYR A N 1
ATOM 689 C CA . TYR A 1 87 ? -15.769 -4.023 -5.500 1.00 74.56 87 TYR A CA 1
ATOM 690 C C . TYR A 1 87 ? -14.711 -3.536 -6.485 1.00 74.56 87 TYR A C 1
ATOM 692 O O . TYR A 1 87 ? -13.617 -4.110 -6.611 1.00 74.56 87 TYR A O 1
ATOM 700 N N . ALA A 1 88 ? -14.988 -2.408 -7.138 1.00 74.00 88 ALA A N 1
ATOM 701 C CA . ALA A 1 88 ? -14.008 -1.789 -8.012 1.00 74.00 88 ALA A CA 1
ATOM 702 C C . ALA A 1 88 ? -12.817 -1.266 -7.189 1.00 74.00 88 ALA A C 1
ATOM 704 O O . ALA A 1 88 ? -12.964 -0.799 -6.062 1.00 74.00 88 ALA A O 1
ATOM 705 N N . MET A 1 89 ? -11.599 -1.304 -7.746 1.00 70.06 89 MET A N 1
ATOM 706 C CA . MET A 1 89 ? -10.392 -0.859 -7.020 1.00 70.06 89 MET A CA 1
ATOM 707 C C . MET A 1 89 ? -10.475 0.585 -6.512 1.00 70.06 89 MET A C 1
ATOM 709 O O . MET A 1 89 ? -9.899 0.893 -5.475 1.00 70.06 89 MET A O 1
ATOM 713 N N . HIS A 1 90 ? -11.179 1.464 -7.227 1.00 73.50 90 HIS A N 1
ATOM 714 C CA . HIS A 1 90 ? -11.333 2.868 -6.845 1.00 73.50 90 HIS A CA 1
ATOM 715 C C . HIS A 1 90 ? -12.362 3.090 -5.725 1.00 73.50 90 HIS A C 1
ATOM 717 O O . HIS A 1 90 ? -12.373 4.162 -5.131 1.00 73.50 90 HIS A O 1
ATOM 723 N N . GLU A 1 91 ? -13.196 2.093 -5.429 1.00 77.62 91 GLU A N 1
ATOM 724 C CA . GLU A 1 91 ? -14.165 2.118 -4.325 1.00 77.62 91 GLU A CA 1
ATOM 725 C C . GLU A 1 91 ? -13.544 1.610 -3.017 1.00 77.62 91 GLU A C 1
ATOM 727 O O . GLU A 1 91 ? -14.117 1.776 -1.943 1.00 77.62 91 GLU A O 1
ATOM 732 N N . LYS A 1 92 ? -12.362 0.985 -3.090 1.00 77.19 92 LYS A N 1
ATOM 733 C CA . LYS A 1 92 ? -11.670 0.447 -1.920 1.00 77.19 92 LYS A CA 1
ATOM 734 C C . LYS A 1 92 ? -10.919 1.550 -1.198 1.00 77.19 92 LYS A C 1
ATOM 736 O O . LYS A 1 92 ? -10.071 2.238 -1.768 1.00 77.19 92 LYS A O 1
ATOM 741 N N . GLU A 1 93 ? -11.169 1.643 0.100 1.00 79.31 93 GLU A N 1
ATOM 742 C CA . GLU A 1 93 ? -10.374 2.476 0.988 1.00 79.31 93 GLU A CA 1
ATOM 743 C C . GLU A 1 93 ? -8.902 2.051 0.984 1.00 79.31 93 GLU A C 1
ATOM 745 O O . GLU A 1 93 ? -8.540 0.877 0.828 1.00 79.31 93 GLU A O 1
ATOM 750 N N . LYS A 1 94 ? -8.017 3.032 1.177 1.00 82.19 94 LYS A N 1
ATOM 751 C CA . LYS A 1 94 ? -6.577 2.768 1.240 1.00 82.19 94 LYS A CA 1
ATOM 752 C C . LYS A 1 94 ? -6.288 1.813 2.394 1.00 82.19 94 LYS A C 1
ATOM 754 O O . LYS A 1 94 ? -6.855 1.945 3.471 1.00 82.19 94 LYS A O 1
ATOM 759 N N . HIS A 1 95 ? -5.321 0.911 2.219 1.00 82.25 95 HIS A N 1
ATOM 760 C CA . HIS A 1 95 ? -4.922 -0.023 3.284 1.00 82.25 95 HIS A CA 1
ATOM 761 C C . HIS A 1 95 ? -4.533 0.685 4.592 1.00 82.25 95 HIS A C 1
ATOM 763 O O . HIS A 1 95 ? -4.789 0.149 5.664 1.00 82.25 95 HIS A O 1
ATOM 769 N N . ALA A 1 96 ? -3.963 1.890 4.496 1.00 84.50 96 ALA A N 1
ATOM 770 C CA . ALA A 1 96 ? -3.631 2.725 5.649 1.00 84.50 96 ALA A CA 1
ATOM 771 C C . ALA A 1 96 ? -4.864 3.156 6.470 1.00 84.50 96 ALA A C 1
ATOM 773 O O . ALA A 1 96 ? -4.738 3.417 7.655 1.00 84.50 96 ALA A O 1
ATOM 774 N N . ASN A 1 97 ? -6.055 3.184 5.866 1.00 89.88 97 ASN A N 1
ATOM 775 C CA . ASN A 1 97 ? -7.295 3.608 6.515 1.00 89.88 97 ASN A CA 1
ATOM 776 C C . ASN A 1 97 ? -8.040 2.454 7.202 1.00 89.88 97 ASN A C 1
ATOM 778 O O . ASN A 1 97 ? -9.109 2.677 7.761 1.00 89.88 97 ASN A O 1
ATOM 782 N N . ARG A 1 98 ? -7.528 1.216 7.151 1.00 92.19 98 ARG A N 1
ATOM 783 C CA . ARG A 1 98 ? -8.242 0.039 7.682 1.00 92.19 98 ARG A CA 1
ATOM 784 C C . ARG A 1 98 ? -8.560 0.169 9.170 1.00 92.19 98 ARG A C 1
ATOM 786 O O . ARG A 1 98 ? -9.648 -0.217 9.577 1.00 92.19 98 ARG A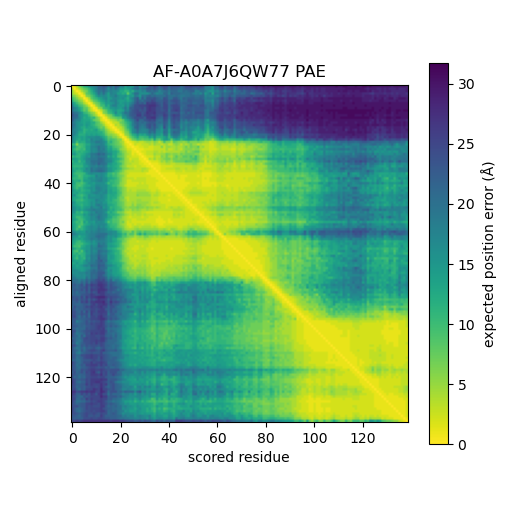 O 1
ATOM 793 N N . ALA A 1 99 ? -7.634 0.728 9.95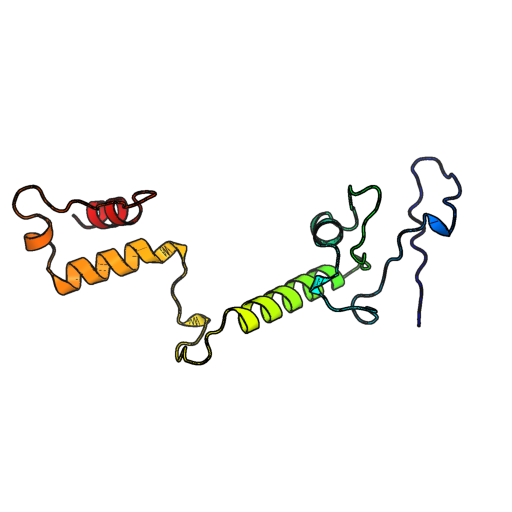1 1.00 94.88 99 ALA A N 1
ATOM 794 C CA . ALA A 1 99 ? -7.844 0.975 11.374 1.00 94.88 99 ALA A CA 1
ATOM 795 C C . ALA A 1 99 ? -9.002 1.958 11.610 1.00 94.88 99 ALA A C 1
ATOM 797 O O . ALA A 1 99 ? -9.909 1.633 12.368 1.00 94.88 99 ALA A O 1
ATOM 798 N N . ARG A 1 100 ? -9.027 3.088 10.887 1.00 94.94 100 ARG A N 1
ATOM 799 C CA . ARG A 1 100 ? -10.113 4.080 10.948 1.00 94.94 100 ARG A CA 1
ATOM 800 C C . ARG A 1 100 ? -11.463 3.480 10.568 1.00 94.94 100 ARG A C 1
ATOM 802 O O . ARG A 1 100 ? -12.416 3.599 11.324 1.00 94.94 100 ARG A O 1
ATOM 809 N N . VAL A 1 101 ? -11.536 2.796 9.423 1.00 94.38 101 VAL A N 1
ATOM 810 C CA . VAL A 1 101 ? -12.778 2.160 8.944 1.00 94.38 101 VAL A CA 1
ATOM 811 C C . VAL A 1 101 ? -13.302 1.155 9.970 1.00 94.38 101 VAL A C 1
ATOM 813 O O . VAL A 1 101 ? -14.503 1.076 10.214 1.00 94.38 101 VAL A O 1
ATOM 816 N N . PHE A 1 102 ? -12.405 0.393 10.598 1.00 95.38 102 PHE A N 1
ATOM 817 C CA . PHE A 1 102 ? -12.806 -0.555 11.626 1.00 95.38 102 PHE A CA 1
ATOM 818 C C . PHE A 1 102 ? -13.235 0.134 12.929 1.00 95.38 102 PHE A C 1
ATOM 820 O O . PHE A 1 102 ? -14.214 -0.293 13.535 1.00 95.38 102 PHE A O 1
ATOM 827 N N . ALA A 1 103 ? -12.567 1.216 13.335 1.00 95.81 103 ALA A N 1
ATOM 828 C CA . ALA A 1 103 ? -12.966 2.029 14.482 1.00 95.81 103 ALA A CA 1
ATOM 829 C C . ALA A 1 103 ? -14.363 2.647 14.289 1.00 95.81 103 ALA A C 1
ATOM 831 O O . ALA A 1 103 ? -15.201 2.542 15.181 1.00 95.81 103 ALA A O 1
ATOM 832 N N . GLU A 1 104 ? -14.638 3.214 13.111 1.00 95.31 104 GLU A N 1
ATOM 833 C CA . GLU A 1 104 ? -15.959 3.738 12.735 1.00 95.31 104 GLU A CA 1
ATOM 834 C C . GLU A 1 104 ? -17.025 2.643 12.822 1.00 95.31 104 GLU A C 1
ATOM 836 O O . GLU A 1 104 ? -18.030 2.812 13.508 1.00 95.31 104 GLU A O 1
ATOM 841 N N . TRP A 1 105 ? -16.760 1.470 12.238 1.00 96.25 105 TRP A N 1
ATOM 842 C CA . TRP A 1 105 ? -17.675 0.333 12.324 1.00 96.25 105 TRP A CA 1
ATOM 843 C C . TRP A 1 105 ? -17.934 -0.120 13.769 1.00 96.25 105 TRP A C 1
ATOM 845 O O . TRP A 1 105 ? -19.070 -0.450 14.114 1.00 96.25 105 TRP A O 1
ATOM 855 N N . LEU A 1 106 ? -16.909 -0.135 14.631 1.00 96.88 106 LEU A N 1
ATOM 856 C CA . LEU A 1 106 ? -17.064 -0.481 16.048 1.00 96.88 106 LEU A CA 1
ATOM 857 C C . LEU A 1 106 ? -17.973 0.518 16.769 1.00 96.88 106 LEU A C 1
ATOM 859 O O . LEU A 1 106 ? -18.851 0.100 17.525 1.00 96.88 106 LEU A O 1
ATOM 863 N N . VAL A 1 107 ? -17.788 1.819 16.532 1.00 96.44 107 VAL A N 1
ATOM 864 C CA . VAL A 1 107 ? -18.638 2.864 17.116 1.00 96.44 107 VAL A CA 1
ATOM 865 C C . VAL A 1 107 ? -20.064 2.767 16.581 1.00 96.44 107 VAL A C 1
ATOM 867 O O . VAL A 1 107 ? -20.997 2.838 17.373 1.00 96.44 107 VAL A O 1
ATOM 870 N N . ASP A 1 108 ? -20.260 2.525 15.289 1.00 97.25 108 ASP A N 1
ATOM 871 C CA . ASP A 1 108 ? -21.597 2.363 14.709 1.00 97.25 108 ASP A CA 1
ATOM 872 C C . ASP A 1 108 ? -22.314 1.115 15.249 1.00 97.25 108 ASP A C 1
ATOM 874 O O . ASP A 1 108 ? -23.523 1.128 15.477 1.00 97.25 108 ASP A O 1
ATOM 878 N N . THR A 1 109 ? -21.567 0.035 15.490 1.00 97.69 109 THR A N 1
ATOM 879 C CA . THR A 1 109 ? -22.118 -1.252 15.939 1.00 97.69 109 THR A CA 1
ATOM 880 C C . THR A 1 109 ? -22.420 -1.268 17.434 1.00 97.69 109 THR A C 1
ATOM 882 O O . THR A 1 109 ? -23.466 -1.765 17.851 1.00 97.69 109 THR A O 1
ATOM 885 N N . PHE A 1 110 ? -21.501 -0.759 18.256 1.00 96.12 110 PHE A N 1
ATOM 886 C CA . PHE A 1 110 ? -21.577 -0.880 19.714 1.00 96.12 110 PHE A CA 1
ATOM 887 C C . PHE A 1 110 ? -21.898 0.429 20.416 1.00 96.12 110 PHE A C 1
ATOM 889 O O . PHE A 1 110 ? -22.322 0.392 21.565 1.00 96.12 110 PHE A O 1
ATOM 896 N N . THR A 1 111 ? -21.778 1.565 19.731 1.00 96.00 111 THR A N 1
ATOM 897 C CA . THR A 1 111 ? -21.857 2.928 20.272 1.00 96.00 111 THR A CA 1
ATOM 898 C C . THR A 1 111 ? -20.681 3.304 21.171 1.00 96.00 111 THR A C 1
ATOM 900 O O . THR A 1 111 ? -20.154 2.499 21.942 1.00 96.00 111 THR A O 1
ATOM 903 N N . LEU A 1 112 ? -20.288 4.576 21.104 1.00 94.75 112 LEU A N 1
ATOM 904 C CA . LEU A 1 112 ? -19.184 5.112 21.897 1.00 94.75 112 LEU A CA 1
ATOM 905 C C . LEU A 1 112 ? -19.374 4.925 23.422 1.00 94.75 112 LEU A C 1
ATOM 907 O O . LEU A 1 112 ? -18.424 4.485 24.070 1.00 94.75 112 LEU A O 1
ATOM 911 N N . PRO A 1 113 ? -20.573 5.138 24.015 1.00 95.06 113 PRO A N 1
ATOM 912 C CA . PRO A 1 113 ? -20.767 4.948 25.455 1.00 95.06 113 PRO A CA 1
ATOM 913 C C . PRO A 1 113 ? -20.505 3.520 25.945 1.00 95.06 113 PRO A C 1
ATOM 915 O O . PRO A 1 113 ? -20.016 3.331 27.057 1.00 95.06 113 PRO A O 1
ATOM 918 N N . VAL A 1 114 ? -20.817 2.505 25.134 1.00 96.00 114 VAL A N 1
ATOM 919 C CA . VAL A 1 114 ? -20.554 1.101 25.490 1.00 96.00 114 VAL A CA 1
ATOM 920 C C . VAL A 1 114 ? -19.059 0.819 25.437 1.00 96.00 114 VAL A C 1
ATOM 922 O O . VAL A 1 114 ? -18.518 0.237 26.377 1.00 96.00 114 VAL A O 1
ATOM 925 N N . LEU A 1 115 ? -18.383 1.275 24.379 1.00 95.12 115 LEU A N 1
ATOM 926 C CA . LEU A 1 115 ? -16.937 1.108 24.218 1.00 95.12 115 LEU A CA 1
ATOM 927 C C . LEU A 1 115 ? -16.140 1.820 25.322 1.00 95.12 115 LEU A C 1
ATOM 929 O O . LEU A 1 115 ? -15.070 1.357 25.697 1.00 95.12 115 LEU A O 1
ATOM 933 N N . GLN A 1 116 ? -16.667 2.913 25.875 1.00 93.81 116 GLN A N 1
ATOM 934 C CA . GLN A 1 116 ? -16.052 3.656 26.980 1.00 93.81 116 GLN A CA 1
ATOM 935 C C . GLN A 1 116 ? -16.473 3.160 28.373 1.00 93.81 116 GLN A C 1
ATOM 937 O O . GLN A 1 116 ? -15.978 3.658 29.383 1.00 93.81 116 GLN A O 1
ATOM 942 N N . SER A 1 117 ? -17.395 2.199 28.462 1.00 94.12 117 SER A N 1
ATOM 943 C CA . SER A 1 117 ? -17.897 1.729 29.752 1.00 94.12 117 SER A CA 1
ATOM 944 C C . SER A 1 117 ? -16.816 0.999 30.567 1.00 94.12 117 SER A C 1
ATOM 946 O O . SER A 1 117 ? -15.942 0.311 30.035 1.00 94.12 117 SER A O 1
ATOM 948 N N . GLY A 1 118 ? -16.859 1.153 31.894 1.00 94.31 118 GLY A N 1
ATOM 949 C CA . GLY A 1 118 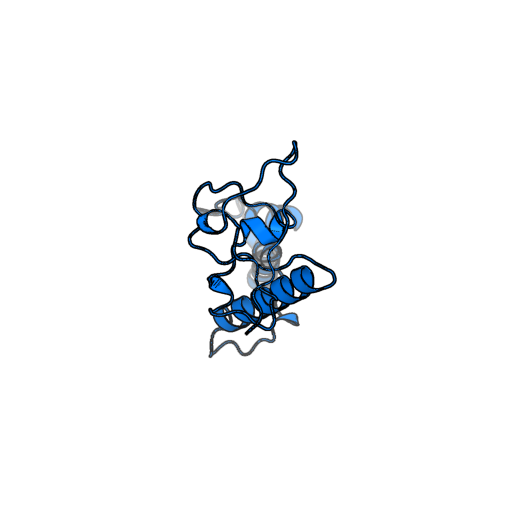? -15.881 0.541 32.796 1.00 94.31 118 GLY A CA 1
ATOM 950 C C . GLY A 1 118 ? -14.465 1.081 32.580 1.00 94.31 118 GLY A C 1
ATOM 951 O O . GLY A 1 118 ? -14.206 2.256 32.817 1.00 94.31 118 GLY A O 1
ATOM 952 N N . SER A 1 119 ? -13.540 0.208 32.177 1.00 91.94 119 SER A N 1
ATOM 953 C CA . SER A 1 119 ? -12.146 0.569 31.866 1.00 91.94 119 SER A CA 1
ATOM 954 C C . SER A 1 119 ? -11.885 0.736 30.364 1.00 91.94 119 SER A C 1
ATOM 956 O O . SER A 1 119 ? -10.731 0.880 29.967 1.00 91.94 119 SER A O 1
ATOM 958 N N . GLY A 1 120 ? -12.933 0.707 29.538 1.00 92.31 120 GLY A N 1
ATOM 95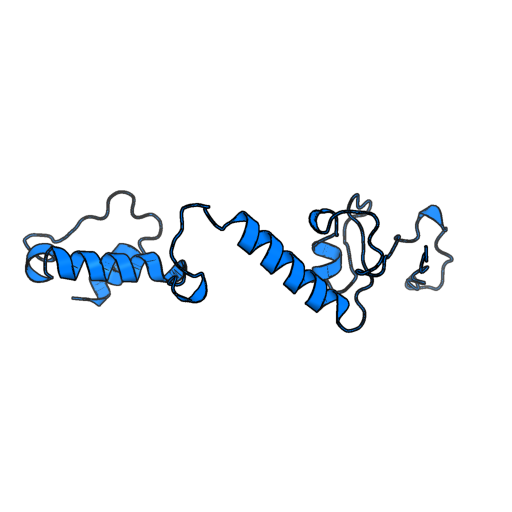9 C CA . GLY A 1 120 ? -12.834 0.792 28.085 1.00 92.31 120 GLY A CA 1
ATOM 960 C C . GLY A 1 120 ? -12.517 -0.547 27.410 1.00 92.31 120 GLY A C 1
ATOM 961 O O . GLY A 1 120 ? -12.858 -1.619 27.913 1.00 92.31 120 GLY A O 1
ATOM 962 N N . VAL A 1 121 ? -11.858 -0.480 26.250 1.00 93.19 121 VAL A N 1
ATOM 963 C CA . VAL A 1 121 ? -11.544 -1.630 25.383 1.00 93.19 121 VAL A CA 1
ATOM 964 C C . VAL A 1 121 ? -10.059 -1.986 25.459 1.00 93.19 121 VAL A C 1
ATOM 966 O O . VAL A 1 121 ? -9.198 -1.110 25.514 1.00 93.19 121 VAL A O 1
ATOM 969 N N . VAL A 1 122 ? -9.751 -3.285 25.403 1.00 94.06 122 VAL A N 1
ATOM 970 C CA . VAL A 1 122 ? -8.379 -3.804 25.303 1.00 94.06 122 VAL A CA 1
ATOM 971 C C . VAL A 1 122 ? -8.167 -4.423 23.923 1.00 94.06 122 VAL A C 1
ATOM 973 O O . VAL A 1 122 ? -8.800 -5.421 23.584 1.00 94.06 122 VAL A O 1
ATOM 976 N N . ASP A 1 123 ? -7.250 -3.849 23.144 1.00 93.94 123 ASP A N 1
ATOM 977 C CA . ASP A 1 123 ? -6.834 -4.376 21.840 1.00 93.94 123 ASP A CA 1
ATOM 978 C C . ASP A 1 123 ? -5.766 -5.473 22.017 1.00 93.94 123 ASP A C 1
ATOM 980 O O . ASP A 1 123 ? -4.571 -5.211 22.201 1.00 93.94 123 ASP A O 1
ATOM 984 N N . VAL A 1 124 ? -6.207 -6.732 22.026 1.00 96.12 124 VAL A N 1
ATOM 985 C CA . VAL A 1 124 ? -5.322 -7.889 22.203 1.00 96.12 124 VAL A CA 1
ATOM 986 C C . VAL A 1 124 ? -4.586 -8.177 20.898 1.00 96.12 124 VAL A C 1
ATOM 988 O O . VAL A 1 124 ? -5.198 -8.487 19.882 1.00 96.12 124 VAL A O 1
ATOM 991 N N . ALA A 1 125 ? -3.252 -8.149 20.955 1.00 94.81 125 ALA A N 1
ATOM 992 C CA . ALA A 1 125 ? -2.380 -8.315 19.790 1.00 94.81 125 ALA A CA 1
ATOM 993 C C . ALA A 1 125 ? -2.564 -7.233 18.703 1.00 94.81 125 ALA A C 1
ATOM 995 O O . ALA A 1 125 ? -2.304 -7.492 17.529 1.00 94.81 125 ALA A O 1
ATOM 996 N N . GLY A 1 126 ? -2.893 -5.998 19.102 1.00 89.69 126 GLY A N 1
ATOM 997 C CA . GLY A 1 126 ? -3.099 -4.837 18.217 1.00 89.69 126 GLY A CA 1
ATOM 998 C C . GLY A 1 126 ? -1.909 -4.394 17.350 1.00 89.69 126 GLY A C 1
ATOM 999 O O . GLY A 1 126 ? -1.980 -3.402 16.622 1.00 89.69 126 GLY A O 1
ATOM 1000 N N . GLY A 1 127 ? -0.778 -5.102 17.405 1.00 93.50 127 GLY A N 1
ATOM 1001 C CA . GLY A 1 127 ? 0.392 -4.843 16.571 1.00 93.50 127 GLY A CA 1
ATOM 1002 C C . GLY A 1 127 ? 0.957 -3.438 16.784 1.00 93.50 127 GLY A C 1
ATOM 1003 O O . GLY A 1 127 ? 1.487 -3.132 17.847 1.00 93.50 127 GLY A O 1
ATOM 1004 N N . LYS A 1 128 ? 0.867 -2.586 15.755 1.00 93.94 128 LYS A N 1
ATOM 1005 C CA . LYS A 1 128 ? 1.328 -1.187 15.815 1.00 93.94 128 LYS A CA 1
ATOM 1006 C C . LYS A 1 128 ? 0.399 -0.266 16.617 1.00 93.94 128 LYS A C 1
ATOM 1008 O O . LYS A 1 128 ? 0.759 0.888 16.823 1.00 93.94 128 LYS A O 1
ATOM 1013 N N . GLY A 1 129 ? -0.770 -0.751 17.041 1.00 95.00 129 GLY A N 1
ATOM 1014 C CA . GLY A 1 129 ? -1.733 0.018 17.831 1.00 95.00 129 GLY A CA 1
ATOM 1015 C C . GLY A 1 129 ? -2.534 1.043 17.027 1.00 95.00 129 GLY A C 1
ATOM 1016 O O . GLY A 1 129 ? -3.109 1.949 17.617 1.00 95.00 129 GLY A O 1
ATOM 1017 N N . GLU A 1 130 ? -2.583 0.922 15.696 1.00 95.81 130 GLU A N 1
ATOM 1018 C CA . GLU A 1 130 ? -3.305 1.869 14.830 1.00 95.81 130 GLU A CA 1
ATOM 1019 C C . GLU A 1 130 ? -4.794 1.941 15.204 1.00 95.81 130 GLU A C 1
ATOM 1021 O O . GLU A 1 130 ? -5.338 3.032 15.315 1.00 95.81 130 GLU A O 1
ATOM 1026 N N . LEU A 1 131 ? -5.437 0.804 15.498 1.00 95.38 131 LEU A N 1
ATOM 1027 C CA . LEU A 1 131 ? -6.839 0.776 15.930 1.00 95.38 131 LEU A CA 1
ATOM 1028 C C . LEU A 1 131 ? -7.056 1.500 17.266 1.00 95.38 131 LEU A C 1
ATOM 1030 O O . LEU A 1 131 ? -8.003 2.270 17.397 1.00 95.38 131 LEU A O 1
ATOM 1034 N N . ALA A 1 132 ? -6.179 1.275 18.246 1.00 94.81 132 ALA A N 1
ATOM 1035 C CA . ALA A 1 132 ? -6.263 1.937 19.544 1.00 94.81 132 ALA A CA 1
ATOM 1036 C C . ALA A 1 132 ? -6.115 3.464 19.421 1.00 94.81 132 ALA A C 1
ATOM 1038 O O . ALA A 1 132 ? -6.825 4.200 20.101 1.00 94.81 132 ALA A O 1
ATOM 1039 N N . VAL A 1 133 ? -5.234 3.938 18.531 1.00 95.44 133 VAL A N 1
ATOM 1040 C CA . VAL A 1 133 ? -5.077 5.372 18.236 1.00 95.44 133 VAL A CA 1
ATOM 1041 C C . VAL A 1 133 ? -6.341 5.949 17.601 1.00 95.44 133 VAL A C 1
ATOM 1043 O O . VAL A 1 133 ? -6.805 6.998 18.038 1.00 95.44 133 VAL A O 1
ATOM 1046 N N . GLU A 1 134 ? -6.913 5.268 16.605 1.00 95.94 134 GLU A N 1
ATOM 1047 C CA . GLU A 1 134 ? -8.142 5.717 15.937 1.00 95.94 134 GLU A CA 1
ATOM 1048 C C . GLU A 1 134 ? -9.325 5.769 16.915 1.00 95.94 134 GLU A C 1
ATOM 1050 O O . GLU A 1 134 ? -10.034 6.768 16.968 1.00 95.94 134 GLU A O 1
ATOM 1055 N N . LEU A 1 135 ? -9.501 4.747 17.762 1.00 93.81 135 LEU A N 1
ATOM 1056 C CA . LEU A 1 135 ? -10.547 4.743 18.791 1.00 93.81 135 LEU A CA 1
ATOM 1057 C C . LEU A 1 135 ? -10.353 5.857 19.830 1.00 93.81 135 LEU A C 1
ATOM 1059 O O . LEU A 1 135 ? -11.328 6.502 20.204 1.00 93.81 135 LEU A O 1
ATOM 1063 N N . ALA A 1 136 ? -9.116 6.122 20.260 1.00 92.44 136 ALA A N 1
ATOM 1064 C CA . ALA A 1 136 ? -8.816 7.209 21.194 1.00 92.44 136 ALA A CA 1
ATOM 1065 C C . ALA A 1 136 ? -9.051 8.605 20.588 1.00 92.44 136 ALA A C 1
ATOM 1067 O O . ALA A 1 136 ? -9.307 9.558 21.316 1.00 92.44 136 ALA A O 1
ATOM 1068 N N . ALA A 1 137 ? -8.966 8.749 19.263 1.00 92.19 137 ALA A N 1
ATOM 1069 C CA . ALA A 1 137 ? -9.267 10.007 18.582 1.00 92.19 137 ALA A CA 1
ATOM 1070 C C . ALA A 1 137 ? -10.779 10.290 18.477 1.00 92.19 137 ALA A C 1
ATOM 1072 O O . ALA A 1 137 ? -11.169 11.438 18.260 1.00 92.19 137 ALA A O 1
ATOM 1073 N N . LEU A 1 138 ? -11.624 9.262 18.623 1.00 88.06 138 LEU A N 1
ATOM 1074 C CA . LEU A 1 138 ? -13.085 9.363 18.537 1.00 88.06 138 LEU A CA 1
ATOM 1075 C C . LEU A 1 138 ? -13.756 9.701 19.883 1.00 88.06 138 LEU A C 1
ATOM 1077 O O . LEU A 1 138 ? -14.954 9.992 19.887 1.00 88.06 138 LEU A O 1
ATOM 1081 N N . GLY A 1 139 ? -13.016 9.686 21.003 1.00 69.56 139 GLY A N 1
ATOM 1082 C CA . GLY A 1 139 ? -13.547 9.988 22.338 1.00 69.56 139 GLY A CA 1
ATOM 1083 C C . GLY A 1 139 ? -12.492 10.145 23.422 1.00 69.56 139 GLY A C 1
ATOM 1084 O O . GLY A 1 139 ? -11.888 9.114 23.786 1.00 69.56 139 GLY A O 1
#

Foldseek 3Di:
DDFDQPPPCDVPRDDDDPVQGQGAAALVGDPDDLVLADPQCLVVQRDDPDSDRSGHHYDSDDCSSVVSVVVVVVVVVVVPDDPPDPDDPVRDDDPLCPLLVVLVVCCVPQNLCRQPPDPHDDDDPCPVCSNVVNNVVVD

Radius of gyration: 25.09 Å; Cα contacts (8 Å, |Δi|>4): 100; chains: 1; bounding box: 61×23×66 Å

Sequence (139 aa):
KGFLTNTATAPHGEHVPPEQQERVYDLKDLPCPLERVCKFFVNNNGRCHRKVCDDVHIQISGRARKDYMEMMRESKSAASHHADDSYAMHEKEKHANRARVFAEWLVDTFTLPVLQSGSGVVDVAGGKGELAVELAALG

Solvent-accessible surface area (backbone atoms only — not comparable to full-atom values): 8844 Å² total; per-residue (Å²): 135,84,79,50,82,64,81,72,74,46,95,82,75,62,86,74,54,78,93,72,50,70,70,35,29,50,75,92,68,51,94,62,64,76,87,46,42,31,62,56,21,61,74,56,73,65,42,64,91,57,93,75,65,99,44,43,42,54,49,70,54,91,59,44,54,58,51,52,53,49,55,54,49,50,54,49,49,62,71,68,57,55,95,85,57,88,68,57,78,88,77,54,76,58,79,88,46,50,34,48,56,49,36,53,50,48,37,73,73,60,34,61,72,58,53,56,42,90,92,43,77,80,76,82,85,49,79,90,37,56,44,62,52,40,46,54,72,76,100

Organism: Perkinsus olseni (NCBI:txid32597)

pLDDT: mean 80.31, std 17.39, range [34.88, 97.69]